Protein AF-A0A444J720-F1 (afdb_monomer_lite)

Foldseek 3Di:
DDPVVVVVVVVVLVPDDPLVNLLVVLVCCLVVPPLVVQLVVLVVQVVVCVVVVHDRDPPDDSCVSNVVSVVVNVVSVVVNVVSVVVSVVVVVVVVVVVVVVVVVVVVVVVVVVVVVVVVVVVVVVVVD

Radius of gyration: 30.12 Å; chains: 1; bounding box: 61×23×94 Å

Sequence (128 aa):
MNMKWIKFVWKKYLTISFPLRLFIGGVVAVLGGSPVVVFLNEYASYAYSFHYGIRPSFDGIPYLNLAVTSITFLTYLTSVSVLIIFAFFSRLVFLFYSKFINSFFLYMDYFFKNLLSLFKNFFLCKEK

Organism: NCBI:txid1859130

pLDDT: mean 82.36, std 8.47, range [48.16, 91.88]

Secondary structure (DSSP, 8-state):
--HHHHHHHHHHHHHS-HHHHHHHHHHHHHHTSHHHHHHHHHHHHHHHHHHHTPPPP-SSSTTHHHHHHHHHHHHHHHHHHHHHHHHHHHHHHHHHHHHHHHHHHHHHHHHHHHHHHHHHHHHHTS--

Structure (mmCIF, N/CA/C/O backbone):
data_AF-A0A444J720-F1
#
_entry.id   AF-A0A444J720-F1
#
loop_
_atom_site.group_PDB
_atom_site.id
_atom_site.type_symbol
_atom_site.label_atom_id
_atom_site.label_alt_id
_atom_site.label_comp_id
_atom_site.label_asym_id
_atom_site.label_entity_id
_atom_site.label_seq_id
_atom_site.pdbx_PDB_ins_code
_atom_site.Cartn_x
_atom_site.Cartn_y
_atom_site.Cartn_z
_atom_site.occupancy
_atom_site.B_iso_or_equiv
_atom_site.auth_seq_id
_atom_site.auth_comp_id
_atom_site.auth_asym_id
_atom_site.auth_atom_id
_atom_site.pdbx_PDB_model_num
ATOM 1 N N . MET A 1 1 ? -19.587 -8.757 -20.343 1.00 59.69 1 MET A N 1
ATOM 2 C CA . MET A 1 1 ? -19.408 -8.921 -18.879 1.00 59.69 1 MET A CA 1
ATOM 3 C C . MET A 1 1 ? -20.735 -8.617 -18.189 1.00 59.69 1 MET A C 1
ATOM 5 O O . MET A 1 1 ? -21.318 -7.578 -18.460 1.00 59.69 1 MET A O 1
ATOM 9 N N . ASN A 1 2 ? -21.283 -9.549 -17.406 1.00 75.25 2 ASN A N 1
ATOM 10 C CA . ASN A 1 2 ? -22.681 -9.500 -16.957 1.00 75.25 2 ASN A CA 1
ATOM 11 C C . ASN A 1 2 ? -22.882 -8.448 -15.842 1.00 75.25 2 ASN A C 1
ATOM 13 O O . ASN A 1 2 ? -22.228 -8.511 -14.800 1.00 75.25 2 ASN A O 1
ATOM 17 N N . MET A 1 3 ? -23.791 -7.487 -16.038 1.00 79.75 3 MET A N 1
ATOM 18 C CA . MET A 1 3 ? -23.953 -6.299 -15.175 1.00 79.75 3 MET A CA 1
ATOM 19 C C . MET A 1 3 ? -24.336 -6.639 -13.720 1.00 79.75 3 MET A C 1
ATOM 21 O O . MET A 1 3 ? -24.038 -5.886 -12.792 1.00 79.75 3 MET A O 1
ATOM 25 N N . LYS A 1 4 ? -24.936 -7.815 -13.497 1.00 84.69 4 LYS A N 1
ATOM 26 C CA . LYS A 1 4 ? -25.231 -8.354 -12.157 1.00 84.69 4 LYS A CA 1
ATOM 27 C C . LYS A 1 4 ? -23.965 -8.686 -11.359 1.00 84.69 4 LYS A C 1
ATOM 29 O O . LYS A 1 4 ? -23.936 -8.488 -10.147 1.00 84.69 4 LYS A O 1
ATOM 34 N N . TRP A 1 5 ? -22.913 -9.145 -12.034 1.00 86.12 5 TRP A N 1
ATOM 35 C CA . TRP A 1 5 ? -21.666 -9.563 -11.394 1.00 86.12 5 TRP A CA 1
ATOM 36 C C . TRP A 1 5 ? -20.892 -8.361 -10.836 1.00 86.12 5 TRP A C 1
ATOM 38 O O . TRP A 1 5 ? -20.442 -8.380 -9.694 1.00 86.12 5 TRP A O 1
ATOM 48 N N . ILE A 1 6 ? -20.853 -7.259 -11.592 1.00 83.12 6 ILE A N 1
ATOM 49 C CA . ILE A 1 6 ? -20.221 -5.997 -11.173 1.00 83.12 6 ILE A CA 1
ATOM 50 C C . ILE A 1 6 ? -20.883 -5.449 -9.903 1.00 83.12 6 ILE A C 1
ATOM 52 O O . ILE A 1 6 ? -20.192 -5.095 -8.948 1.00 83.12 6 ILE A O 1
ATOM 56 N N . LYS A 1 7 ? -22.223 -5.447 -9.849 1.00 85.38 7 LYS A N 1
ATOM 57 C CA . LYS A 1 7 ? -22.973 -4.991 -8.667 1.00 85.38 7 LYS A CA 1
ATOM 58 C C . LYS A 1 7 ? -22.681 -5.840 -7.425 1.00 85.38 7 LYS A C 1
ATOM 60 O O . LYS A 1 7 ? -22.583 -5.296 -6.328 1.00 85.38 7 LYS A O 1
ATOM 65 N N . PHE A 1 8 ? -22.511 -7.154 -7.586 1.00 87.44 8 PHE A N 1
ATOM 66 C CA . PHE A 1 8 ? -22.167 -8.057 -6.485 1.00 87.44 8 PHE A CA 1
ATOM 67 C C . PHE A 1 8 ? -20.772 -7.765 -5.911 1.00 87.44 8 PHE A C 1
ATOM 69 O O . PHE A 1 8 ? -20.622 -7.624 -4.695 1.00 87.44 8 PHE A O 1
ATOM 76 N N . VAL A 1 9 ? -19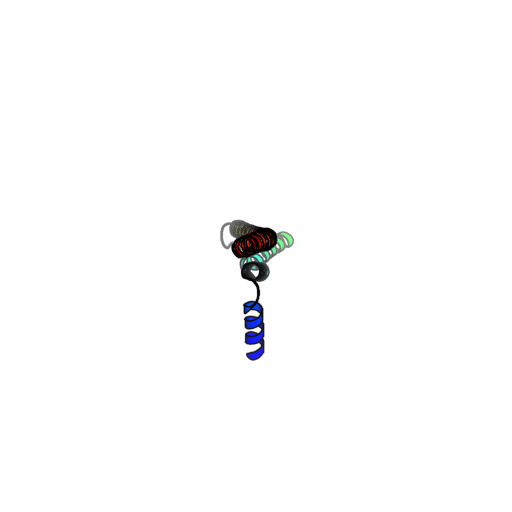.769 -7.608 -6.781 1.00 82.81 9 VAL A N 1
ATOM 77 C CA . VAL A 1 9 ? -18.391 -7.288 -6.371 1.00 82.81 9 VAL A CA 1
ATOM 78 C C . VAL A 1 9 ? -18.332 -5.933 -5.667 1.00 82.81 9 VAL A C 1
ATOM 80 O O . VAL A 1 9 ? -17.74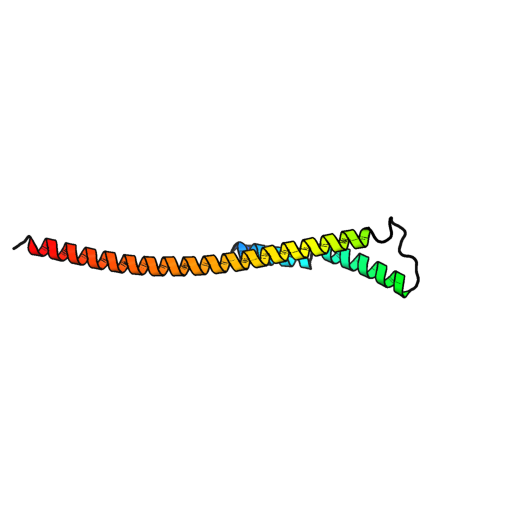0 -5.827 -4.593 1.00 82.81 9 VAL A O 1
ATOM 83 N N . TRP A 1 10 ? -19.014 -4.922 -6.210 1.00 80.50 10 TRP A N 1
ATOM 84 C CA . TRP A 1 10 ? -19.100 -3.596 -5.594 1.00 80.50 10 TRP A CA 1
ATOM 85 C C . TRP A 1 10 ? -19.739 -3.635 -4.213 1.00 80.50 10 TRP A C 1
ATOM 87 O O . TRP A 1 10 ? -19.209 -3.032 -3.285 1.00 80.50 10 TRP A O 1
ATOM 97 N N . LYS A 1 11 ? -20.834 -4.380 -4.036 1.00 82.19 11 LYS A N 1
ATOM 98 C CA . LYS A 1 11 ? -21.485 -4.506 -2.727 1.00 82.19 11 LYS A CA 1
ATOM 99 C C . LYS A 1 11 ? -20.560 -5.157 -1.698 1.00 82.19 11 LYS A C 1
ATOM 101 O O . LYS A 1 11 ? -20.498 -4.688 -0.568 1.00 82.19 11 LYS A O 1
ATOM 106 N N . LYS A 1 12 ? -19.801 -6.182 -2.098 1.00 80.44 12 LYS A N 1
ATOM 107 C CA . LYS A 1 12 ? -18.840 -6.878 -1.227 1.00 80.44 12 LYS A CA 1
ATOM 108 C C . LYS A 1 12 ? -17.635 -5.998 -0.868 1.00 80.44 12 LYS A C 1
ATOM 110 O O . LYS A 1 12 ? -17.206 -5.989 0.282 1.00 80.44 12 LYS A O 1
ATOM 115 N N . TYR A 1 13 ? -17.138 -5.205 -1.818 1.00 74.12 13 TYR A N 1
ATOM 116 C CA . TYR A 1 13 ? -16.101 -4.194 -1.575 1.00 74.12 13 TYR A CA 1
ATOM 117 C C . TYR A 1 13 ? -16.610 -3.077 -0.645 1.00 74.12 13 TYR A C 1
ATOM 119 O O . TYR A 1 13 ? -15.915 -2.706 0.300 1.00 74.12 13 TYR A O 1
ATOM 127 N N . LEU A 1 14 ? -17.868 -2.664 -0.861 1.00 75.81 14 LEU A N 1
ATOM 128 C CA . LEU A 1 14 ? -18.825 -1.935 -0.004 1.00 75.81 14 LEU A CA 1
ATOM 129 C C . LEU A 1 14 ? -18.706 -2.217 1.503 1.00 75.81 14 LEU A C 1
ATOM 131 O O . LEU A 1 14 ? -18.734 -1.309 2.337 1.00 75.81 14 LEU A O 1
ATOM 135 N N . THR A 1 15 ? -18.573 -3.492 1.847 1.00 81.81 15 THR A N 1
ATOM 136 C CA . THR A 1 15 ? -18.653 -3.980 3.231 1.00 81.81 15 THR A CA 1
ATOM 137 C C . THR A 1 15 ? -17.286 -4.092 3.911 1.00 81.81 15 THR A C 1
ATOM 139 O O . THR A 1 15 ? -17.211 -4.239 5.126 1.00 81.81 15 THR A O 1
ATOM 142 N N . ILE A 1 16 ? -16.192 -4.013 3.149 1.00 78.75 16 ILE A N 1
ATOM 143 C CA . ILE A 1 16 ? -14.828 -4.066 3.688 1.00 78.75 16 ILE A CA 1
ATOM 144 C C . ILE A 1 16 ? -14.495 -2.778 4.454 1.00 78.75 16 ILE A C 1
ATOM 146 O O . ILE A 1 16 ? -14.844 -1.680 4.017 1.00 78.75 16 ILE A O 1
ATOM 150 N N . SER A 1 17 ? -13.779 -2.922 5.574 1.00 77.75 17 SER A N 1
ATOM 151 C CA . SER A 1 17 ? -13.310 -1.815 6.409 1.00 77.75 17 SER A CA 1
ATOM 152 C C . SER A 1 17 ? -12.441 -0.826 5.623 1.00 77.75 17 SER A C 1
ATOM 154 O O . SER A 1 17 ? -11.622 -1.208 4.787 1.00 77.75 17 SER A O 1
ATOM 156 N N . PHE A 1 18 ? -12.612 0.467 5.910 1.00 75.00 18 PHE A N 1
ATOM 157 C CA . PHE A 1 18 ? -11.983 1.573 5.177 1.00 75.00 18 PHE A CA 1
ATOM 158 C C . PHE A 1 18 ? -10.456 1.437 4.972 1.00 75.00 18 PHE A C 1
ATOM 160 O O . PHE A 1 18 ? -10.006 1.612 3.838 1.00 75.00 18 PHE A O 1
ATOM 167 N N . PRO A 1 19 ? -9.651 1.030 5.978 1.00 73.94 19 PRO A N 1
ATOM 168 C CA . PRO A 1 19 ? -8.204 0.872 5.798 1.00 73.94 19 PRO A CA 1
ATOM 169 C C . PRO A 1 19 ? -7.854 -0.263 4.831 1.00 73.94 19 PRO A C 1
ATOM 171 O O . PRO A 1 19 ? -6.944 -0.153 4.016 1.00 73.94 19 PRO A O 1
ATOM 174 N N . LEU A 1 20 ? -8.612 -1.358 4.894 1.00 74.19 20 LEU A N 1
ATOM 175 C CA . LEU A 1 20 ? -8.389 -2.540 4.069 1.00 74.19 20 LEU A CA 1
ATOM 176 C C . LEU A 1 20 ? -8.829 -2.284 2.620 1.00 74.19 20 LEU A C 1
ATOM 178 O O . LEU A 1 20 ? -8.221 -2.794 1.682 1.00 74.19 20 LEU A O 1
ATOM 182 N N . ARG A 1 21 ? -9.832 -1.417 2.434 1.00 79.31 21 ARG A N 1
ATOM 183 C CA . ARG A 1 21 ? -10.235 -0.908 1.123 1.00 79.31 21 ARG A CA 1
ATOM 184 C C . ARG A 1 21 ? -9.141 -0.051 0.483 1.00 79.31 21 ARG A C 1
ATOM 186 O O . ARG A 1 21 ? -8.817 -0.265 -0.680 1.00 79.31 21 ARG A O 1
ATOM 193 N N . LEU A 1 22 ? -8.556 0.880 1.239 1.00 77.44 22 LEU A N 1
ATOM 194 C CA . LEU A 1 22 ? -7.430 1.694 0.768 1.00 77.44 22 LEU A CA 1
ATOM 195 C C . LEU A 1 22 ? -6.210 0.836 0.427 1.00 77.44 22 LEU A C 1
ATOM 197 O O . LEU A 1 22 ? -5.568 1.077 -0.588 1.00 77.44 22 LEU A O 1
ATOM 201 N N . PHE A 1 23 ? -5.936 -0.196 1.225 1.00 78.88 23 PHE A N 1
ATOM 202 C CA . PHE A 1 23 ? -4.853 -1.136 0.952 1.00 78.88 23 PHE A CA 1
ATOM 203 C C . PHE A 1 23 ? -5.063 -1.883 -0.371 1.00 78.88 23 PHE A C 1
ATOM 205 O O . PHE A 1 23 ? -4.204 -1.832 -1.246 1.00 78.88 23 PHE A O 1
ATOM 212 N N . ILE A 1 24 ? -6.217 -2.537 -0.554 1.00 80.81 24 ILE A N 1
ATOM 213 C CA . ILE A 1 24 ? -6.510 -3.289 -1.786 1.00 80.81 24 ILE A CA 1
ATOM 214 C C . ILE A 1 24 ? -6.521 -2.349 -2.995 1.00 80.81 24 ILE A C 1
ATOM 216 O O . ILE A 1 24 ? -5.928 -2.670 -4.023 1.00 80.81 24 ILE A O 1
ATOM 220 N N . GLY A 1 25 ? -7.152 -1.179 -2.862 1.00 81.62 25 GLY A N 1
ATOM 221 C CA . GLY A 1 25 ? -7.170 -0.159 -3.905 1.00 81.62 25 GLY A CA 1
ATOM 222 C C . GLY A 1 25 ? -5.766 0.312 -4.281 1.00 81.62 25 GLY A C 1
ATOM 223 O O . GLY A 1 25 ? -5.453 0.370 -5.464 1.00 81.62 25 GLY A O 1
ATOM 224 N N . GLY A 1 26 ? -4.905 0.570 -3.294 1.00 77.88 26 GLY A N 1
ATOM 225 C CA . GLY A 1 26 ? -3.512 0.962 -3.511 1.00 77.88 26 GLY A CA 1
ATOM 226 C C . GLY A 1 26 ? -2.695 -0.129 -4.200 1.00 77.88 26 GLY A C 1
ATOM 227 O O . GLY A 1 26 ? -2.029 0.144 -5.192 1.00 77.88 26 GLY A O 1
ATOM 228 N N . VAL A 1 27 ? -2.796 -1.382 -3.746 1.00 78.81 27 VAL A N 1
ATOM 229 C CA . VAL A 1 27 ? -2.084 -2.516 -4.363 1.00 78.81 27 VAL A CA 1
ATOM 230 C C . VAL A 1 27 ? -2.505 -2.709 -5.820 1.00 78.81 27 VAL A C 1
ATOM 232 O O . VAL A 1 27 ? -1.651 -2.847 -6.694 1.00 78.81 27 VAL A O 1
ATOM 235 N N . VAL A 1 28 ? -3.810 -2.675 -6.105 1.00 82.69 28 VAL A N 1
ATOM 236 C CA . VAL A 1 28 ? -4.329 -2.811 -7.476 1.00 82.69 28 VAL A CA 1
ATOM 237 C C . VAL A 1 28 ? -3.917 -1.620 -8.340 1.00 82.69 28 VAL A C 1
ATOM 239 O O . VAL A 1 28 ? -3.512 -1.817 -9.483 1.00 82.69 28 VAL A O 1
ATOM 242 N N . ALA A 1 29 ? -3.969 -0.402 -7.799 1.00 77.81 29 ALA A N 1
ATOM 243 C CA . ALA A 1 29 ? -3.550 0.805 -8.506 1.00 77.81 29 ALA A CA 1
ATOM 244 C C . ALA A 1 29 ? -2.055 0.807 -8.841 1.00 77.81 29 ALA A C 1
ATOM 246 O O . ALA A 1 29 ? -1.664 1.445 -9.809 1.00 77.81 29 ALA A O 1
ATOM 247 N N . VAL A 1 30 ? -1.226 0.101 -8.072 1.00 73.44 30 VAL A N 1
ATOM 248 C CA . VAL A 1 30 ? 0.212 -0.003 -8.340 1.00 73.44 30 VAL A CA 1
ATOM 249 C C . VAL A 1 30 ? 0.527 -1.143 -9.288 1.00 73.44 30 VAL A C 1
ATOM 251 O O . VAL A 1 30 ? 1.204 -0.915 -10.282 1.00 73.44 30 VAL A O 1
ATOM 254 N N . LEU A 1 31 ? -0.006 -2.342 -9.052 1.00 75.69 31 LEU A N 1
ATOM 255 C CA . LEU A 1 31 ? 0.243 -3.487 -9.934 1.00 75.69 31 LEU A CA 1
ATOM 256 C C . LEU A 1 31 ? -0.376 -3.306 -11.325 1.00 75.69 31 LEU A C 1
ATOM 258 O O . LEU A 1 31 ? 0.217 -3.712 -12.318 1.00 75.69 31 LEU A O 1
ATOM 262 N N . GLY A 1 32 ? -1.556 -2.690 -11.397 1.00 75.69 32 GLY A N 1
ATOM 263 C CA . GLY A 1 32 ? -2.215 -2.325 -12.654 1.00 75.69 32 GLY A CA 1
ATOM 264 C C . GLY A 1 32 ? -1.932 -0.889 -13.095 1.00 75.69 32 GLY A C 1
ATOM 265 O O . GLY A 1 32 ? -2.566 -0.401 -14.028 1.00 75.69 32 GLY A O 1
ATOM 266 N N . GLY A 1 33 ? -1.045 -0.185 -12.392 1.00 77.62 33 GLY A N 1
ATOM 267 C CA . GLY A 1 33 ? -0.801 1.232 -12.596 1.00 77.62 33 GLY A CA 1
ATOM 268 C C . GLY A 1 33 ? 0.032 1.527 -13.832 1.00 77.62 33 GLY A C 1
ATOM 269 O O . GLY A 1 33 ? 0.998 0.830 -14.137 1.00 77.62 33 GLY A O 1
ATOM 270 N N . SER A 1 34 ? -0.277 2.660 -14.462 1.00 79.38 34 SER A N 1
ATOM 271 C CA . SER A 1 34 ? 0.543 3.276 -15.513 1.00 79.38 34 SER A CA 1
ATOM 272 C C . SER A 1 34 ? 2.057 3.321 -15.196 1.00 79.38 34 SER A C 1
ATOM 274 O O . SER A 1 34 ? 2.841 2.942 -16.064 1.00 79.38 34 SER A O 1
ATOM 276 N N . PRO A 1 35 ? 2.522 3.667 -13.974 1.00 81.50 35 PRO A N 1
ATOM 277 C CA . PRO A 1 35 ? 3.954 3.853 -13.708 1.00 81.50 35 PRO A CA 1
ATOM 278 C C . PRO A 1 35 ? 4.795 2.588 -13.886 1.00 81.50 35 PRO A C 1
ATOM 280 O O . PRO A 1 35 ? 5.917 2.660 -14.37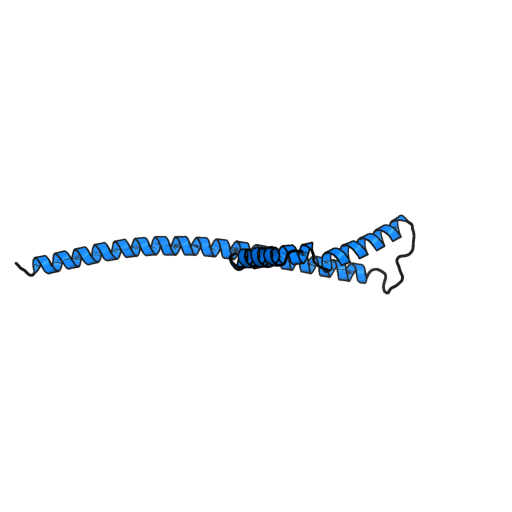9 1.00 81.50 35 PRO A O 1
ATOM 283 N N . VAL A 1 36 ? 4.261 1.430 -13.487 1.00 84.56 36 VAL A N 1
ATOM 284 C CA . VAL A 1 36 ? 4.977 0.148 -13.562 1.00 84.56 36 VAL A CA 1
ATOM 285 C C . VAL A 1 36 ? 5.112 -0.292 -15.013 1.00 84.56 36 VAL A C 1
ATOM 287 O O . VAL A 1 36 ? 6.190 -0.692 -15.445 1.00 84.56 36 VAL A O 1
ATOM 290 N N . VAL A 1 37 ? 4.026 -0.166 -15.776 1.00 87.62 37 VAL A N 1
ATOM 291 C CA . VAL A 1 37 ? 3.999 -0.517 -17.199 1.00 87.62 37 VAL A CA 1
ATOM 292 C C . VAL A 1 37 ? 4.940 0.386 -17.991 1.00 87.62 37 VAL A C 1
ATOM 294 O O . VAL A 1 37 ? 5.730 -0.108 -18.792 1.00 87.62 37 VAL A O 1
ATOM 297 N N . VAL A 1 38 ? 4.903 1.695 -17.734 1.00 87.19 38 VAL A N 1
ATOM 298 C CA . VAL A 1 38 ? 5.758 2.671 -18.419 1.00 87.19 38 VAL A CA 1
ATOM 299 C C . VAL A 1 38 ? 7.236 2.437 -18.088 1.00 87.19 38 VAL A C 1
ATOM 301 O O . VAL A 1 38 ? 8.060 2.418 -18.999 1.00 87.19 38 VAL A O 1
ATOM 304 N N . PHE A 1 39 ? 7.578 2.189 -16.819 1.00 88.50 39 PHE A N 1
ATOM 305 C CA . PHE A 1 39 ? 8.953 1.871 -16.428 1.00 88.50 39 PHE A CA 1
ATOM 306 C C . PHE A 1 39 ? 9.468 0.591 -17.101 1.00 88.50 39 PHE A C 1
ATOM 308 O O . PHE A 1 39 ? 10.571 0.590 -17.643 1.00 88.50 39 PHE A O 1
ATOM 315 N N . LEU A 1 40 ? 8.674 -0.486 -17.104 1.00 89.06 40 LEU A N 1
ATOM 316 C CA . LEU A 1 40 ? 9.056 -1.748 -17.746 1.00 89.06 40 LEU A CA 1
ATOM 317 C C . LEU A 1 40 ? 9.231 -1.593 -19.258 1.00 89.06 40 LEU A C 1
ATOM 319 O O . LEU A 1 40 ? 10.167 -2.159 -19.817 1.00 89.06 40 LEU A O 1
ATOM 323 N N . ASN A 1 41 ? 8.356 -0.824 -19.907 1.00 89.25 41 ASN A N 1
ATOM 324 C CA . ASN A 1 41 ? 8.430 -0.576 -21.342 1.00 89.25 41 ASN A CA 1
ATOM 325 C C . ASN A 1 41 ? 9.706 0.186 -21.722 1.00 89.25 41 ASN A C 1
ATOM 327 O O . ASN A 1 41 ? 10.415 -0.209 -22.649 1.00 89.25 41 ASN A O 1
ATOM 331 N N . GLU A 1 42 ? 10.031 1.243 -20.975 1.00 87.56 42 GLU A N 1
ATOM 332 C CA . GLU A 1 42 ? 11.266 1.991 -21.202 1.00 87.56 42 GLU A CA 1
ATOM 333 C C . GLU A 1 42 ? 12.490 1.133 -20.902 1.00 87.56 42 GLU A C 1
ATOM 335 O O . GLU A 1 42 ? 13.369 0.985 -21.749 1.00 87.56 42 GLU A O 1
ATOM 340 N N . TYR A 1 43 ? 12.521 0.470 -19.746 1.00 88.69 43 TYR A N 1
ATOM 341 C CA . TYR A 1 43 ? 13.621 -0.418 -19.382 1.00 88.69 43 TYR A CA 1
ATOM 342 C C . TYR A 1 43 ? 13.873 -1.500 -20.445 1.00 88.69 43 TYR A C 1
ATOM 344 O O . TYR A 1 43 ? 15.021 -1.721 -20.835 1.00 88.69 43 TYR A O 1
ATOM 352 N N . ALA A 1 44 ? 12.816 -2.134 -20.961 1.00 89.69 44 ALA A N 1
ATOM 353 C CA . ALA A 1 44 ? 12.918 -3.135 -22.020 1.00 89.69 44 ALA A CA 1
ATOM 354 C C . ALA A 1 44 ? 13.448 -2.541 -23.334 1.00 89.69 44 ALA A C 1
ATOM 356 O O . ALA A 1 44 ? 14.292 -3.157 -23.984 1.00 89.69 44 ALA A O 1
ATOM 357 N N . SER A 1 45 ? 13.004 -1.336 -23.698 1.00 88.12 45 SER A N 1
ATOM 358 C CA . SER A 1 45 ? 13.458 -0.635 -24.906 1.00 88.12 45 SER A CA 1
ATOM 359 C C . SER A 1 45 ? 14.953 -0.306 -24.841 1.00 88.12 45 SER A C 1
ATOM 361 O O . SER A 1 45 ? 15.689 -0.543 -25.807 1.00 88.12 45 SER A O 1
ATOM 363 N N . TYR A 1 46 ? 15.439 0.153 -23.683 1.00 86.31 46 TYR A N 1
ATOM 364 C CA . TYR A 1 46 ? 16.870 0.371 -23.457 1.00 86.31 46 TYR A CA 1
ATOM 365 C C . TYR A 1 46 ? 17.655 -0.942 -23.458 1.00 86.31 46 TYR A C 1
ATOM 367 O O . TYR A 1 46 ? 18.662 -1.044 -24.159 1.00 86.31 46 TYR A O 1
ATOM 375 N N . ALA A 1 47 ? 17.191 -1.963 -22.732 1.00 88.62 47 ALA A N 1
ATOM 376 C CA . ALA A 1 47 ? 17.860 -3.263 -22.666 1.00 88.62 47 ALA A CA 1
ATOM 377 C C . ALA A 1 47 ? 17.996 -3.916 -24.053 1.00 88.62 47 ALA A C 1
ATOM 379 O O . ALA A 1 47 ? 19.064 -4.426 -24.397 1.00 88.62 47 ALA A O 1
ATOM 380 N N . TYR A 1 48 ? 16.945 -3.839 -24.874 1.00 90.12 48 TYR A N 1
ATOM 381 C CA . TYR A 1 48 ? 16.962 -4.302 -26.259 1.00 90.12 48 TYR A CA 1
ATOM 382 C C . TYR A 1 48 ? 17.988 -3.530 -27.098 1.00 90.12 48 TYR A C 1
ATOM 384 O O . TYR A 1 48 ? 18.817 -4.133 -27.778 1.00 90.12 48 TYR A O 1
ATOM 392 N N . SER A 1 49 ? 17.985 -2.200 -27.006 1.00 87.69 49 SER A N 1
ATOM 393 C CA . SER A 1 49 ? 18.916 -1.346 -27.753 1.00 87.69 49 SER A CA 1
ATOM 394 C C . SER A 1 49 ? 20.378 -1.683 -27.430 1.00 87.69 49 SER A C 1
ATOM 396 O O . SER A 1 49 ? 21.185 -1.871 -28.342 1.00 87.69 49 SER A O 1
ATOM 398 N N . PHE A 1 50 ? 20.704 -1.879 -26.146 1.00 85.81 50 PHE A N 1
ATOM 399 C CA . PHE A 1 50 ? 22.039 -2.308 -25.717 1.00 85.81 50 PHE A CA 1
ATOM 400 C C . PHE A 1 50 ? 22.414 -3.700 -26.234 1.00 85.81 50 PHE A C 1
ATOM 402 O O . PHE A 1 50 ? 23.539 -3.888 -26.693 1.00 85.81 50 PHE A O 1
ATOM 409 N N . HIS A 1 51 ? 21.488 -4.661 -26.193 1.00 90.06 51 HIS A N 1
ATOM 410 C CA . HIS A 1 51 ? 21.754 -6.033 -26.628 1.00 90.06 51 HIS A CA 1
ATOM 411 C C . HIS A 1 51 ? 22.053 -6.131 -28.131 1.00 90.06 51 HIS A C 1
ATOM 413 O O . HIS A 1 51 ? 22.947 -6.867 -28.541 1.00 90.06 51 HIS A O 1
ATOM 419 N N . TYR A 1 52 ? 21.324 -5.383 -28.961 1.00 91.50 52 TYR A N 1
ATOM 420 C CA . TYR A 1 52 ? 21.492 -5.413 -30.418 1.00 91.50 52 TYR A CA 1
ATOM 421 C C . TYR A 1 52 ? 22.479 -4.361 -30.947 1.00 91.50 52 TYR A C 1
ATOM 423 O O . TYR A 1 52 ? 22.657 -4.246 -32.159 1.00 91.50 52 TYR A O 1
ATOM 431 N N . GLY A 1 53 ? 23.119 -3.584 -30.066 1.00 85.69 53 GLY A N 1
ATOM 432 C CA . GLY A 1 53 ? 24.021 -2.494 -30.457 1.00 85.69 53 GLY A CA 1
ATOM 433 C C . GLY A 1 53 ? 23.324 -1.378 -31.243 1.00 85.69 53 GLY A C 1
ATOM 434 O O . GLY A 1 53 ? 23.978 -0.605 -31.945 1.00 85.69 53 GLY A O 1
ATOM 435 N N . ILE A 1 54 ? 21.995 -1.301 -31.148 1.00 83.62 54 ILE A N 1
ATOM 436 C CA . ILE A 1 54 ? 21.183 -0.283 -31.808 1.00 83.62 54 ILE A CA 1
ATOM 437 C C . ILE A 1 54 ? 21.192 0.954 -30.913 1.00 83.62 54 ILE A C 1
ATOM 439 O O . ILE A 1 54 ? 21.082 0.864 -29.691 1.00 83.62 54 ILE A O 1
ATOM 443 N N . ARG A 1 55 ? 21.344 2.136 -31.514 1.00 77.69 55 ARG A N 1
ATOM 444 C CA . ARG A 1 55 ? 21.267 3.389 -30.756 1.00 77.69 55 ARG A CA 1
ATOM 445 C C . ARG A 1 55 ? 19.837 3.549 -30.215 1.00 77.69 55 ARG A C 1
ATOM 447 O O . ARG A 1 55 ? 18.911 3.416 -31.014 1.00 77.69 55 ARG A O 1
ATOM 454 N N . PRO A 1 56 ? 19.644 3.828 -28.913 1.00 76.00 56 PRO A N 1
ATOM 455 C CA . PRO A 1 56 ? 18.310 4.074 -28.372 1.00 76.00 56 PRO A CA 1
ATOM 456 C C . PRO A 1 56 ? 17.640 5.243 -29.110 1.00 76.00 56 PRO A C 1
ATOM 458 O O . PRO A 1 56 ? 18.326 6.171 -29.550 1.00 76.00 56 PRO A O 1
ATOM 461 N N . SER A 1 57 ? 16.316 5.175 -29.281 1.00 68.19 57 SER A N 1
ATOM 462 C CA . SER A 1 57 ? 15.531 6.173 -30.020 1.00 68.19 57 SER A CA 1
ATOM 463 C C . SER A 1 57 ? 15.810 7.597 -29.518 1.00 68.19 57 SER A C 1
ATOM 465 O O . SER A 1 57 ? 15.758 7.860 -28.319 1.00 68.19 57 SER A O 1
ATOM 467 N N . PHE A 1 58 ? 16.105 8.522 -30.439 1.00 63.16 58 PHE A N 1
ATOM 468 C CA . PHE A 1 58 ? 16.514 9.910 -30.164 1.00 63.16 58 PHE A CA 1
ATOM 469 C C . PHE A 1 58 ? 15.354 10.850 -29.770 1.00 63.16 58 PHE A C 1
ATOM 471 O O . PHE A 1 58 ? 15.381 12.041 -30.086 1.00 63.16 58 PHE A O 1
ATOM 478 N N . ASP A 1 59 ? 14.349 10.358 -29.048 1.00 60.50 59 ASP A N 1
ATOM 479 C CA . ASP A 1 59 ? 13.254 11.190 -28.532 1.00 60.50 59 ASP A CA 1
ATOM 480 C C . ASP A 1 59 ? 13.694 11.925 -27.244 1.00 60.50 59 ASP A C 1
ATOM 482 O O . ASP A 1 59 ? 13.174 11.701 -26.150 1.00 60.50 59 ASP A O 1
ATOM 486 N N . GLY A 1 60 ? 14.707 12.797 -27.365 1.00 64.19 60 GLY A N 1
ATOM 487 C CA . GLY A 1 60 ? 15.246 13.635 -26.283 1.00 64.19 60 GLY A CA 1
ATOM 488 C C . GLY A 1 60 ? 16.599 13.184 -25.709 1.00 64.19 60 GLY A C 1
ATOM 489 O O . GLY A 1 60 ? 17.362 12.461 -26.346 1.00 64.19 60 GLY A O 1
ATOM 490 N N . ILE A 1 61 ? 16.934 13.659 -24.498 1.00 70.94 61 ILE A N 1
ATOM 491 C CA . ILE A 1 61 ? 18.162 13.263 -23.785 1.00 70.94 61 ILE A CA 1
ATOM 492 C C . ILE A 1 61 ? 18.037 11.763 -23.447 1.00 70.94 61 ILE A C 1
ATOM 494 O O . ILE A 1 61 ? 17.160 11.424 -22.647 1.00 70.94 61 ILE A O 1
ATOM 498 N N . PRO A 1 62 ? 18.907 10.878 -23.979 1.00 65.50 62 PRO A N 1
ATOM 499 C CA . PRO A 1 62 ? 18.710 9.417 -24.062 1.00 65.50 62 PRO A CA 1
ATOM 500 C C . PRO A 1 62 ? 18.711 8.663 -22.721 1.00 65.50 62 PRO A C 1
ATOM 502 O O . PRO A 1 62 ? 18.815 7.449 -22.688 1.00 65.50 62 PRO A O 1
ATOM 505 N N . TYR A 1 63 ? 18.608 9.364 -21.596 1.00 76.81 63 TYR A N 1
ATOM 506 C CA . TYR A 1 63 ? 18.535 8.786 -20.253 1.00 76.81 63 TYR A CA 1
ATOM 507 C C . TYR A 1 63 ? 17.505 9.488 -19.367 1.00 76.81 63 TYR A C 1
ATOM 509 O O . TYR A 1 63 ? 17.201 9.012 -18.274 1.00 76.81 63 TYR A O 1
ATOM 517 N N . LEU A 1 64 ? 16.944 10.613 -19.825 1.00 81.81 64 LEU A N 1
ATOM 518 C CA . LEU A 1 64 ? 16.033 11.416 -19.022 1.00 81.81 64 LEU A CA 1
ATOM 519 C C . LEU A 1 64 ? 14.703 10.690 -18.817 1.00 81.81 64 LEU A C 1
ATOM 521 O O . LEU A 1 64 ? 14.217 10.638 -17.694 1.00 81.81 64 LEU A O 1
ATOM 525 N N . ASN A 1 65 ? 14.155 10.058 -19.857 1.00 83.00 65 ASN A N 1
ATOM 526 C CA . ASN A 1 65 ? 12.895 9.317 -19.742 1.00 83.00 65 ASN A CA 1
ATOM 527 C C . ASN A 1 65 ? 13.036 8.108 -18.808 1.00 83.00 65 ASN A C 1
ATOM 529 O O . ASN A 1 65 ? 12.175 7.877 -17.961 1.00 83.00 65 ASN A O 1
ATOM 533 N N . LEU A 1 66 ? 14.157 7.385 -18.875 1.00 84.62 66 LEU A N 1
ATOM 534 C CA . LEU A 1 66 ? 14.435 6.279 -17.955 1.00 84.62 66 LEU A CA 1
ATOM 535 C C . LEU A 1 66 ? 14.606 6.771 -16.505 1.00 84.62 66 LEU A C 1
ATOM 537 O O . LEU A 1 66 ? 14.088 6.166 -15.565 1.00 84.62 66 LEU A O 1
ATOM 541 N N . ALA A 1 67 ? 15.288 7.901 -16.307 1.00 86.75 67 ALA A N 1
ATOM 542 C CA . ALA A 1 67 ? 15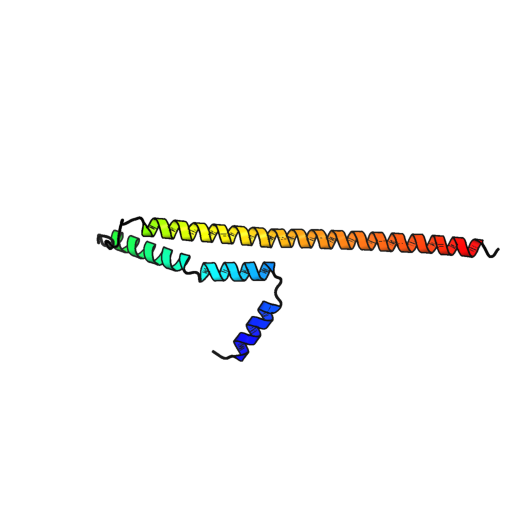.436 8.524 -14.994 1.00 86.75 67 ALA A CA 1
ATOM 543 C C . ALA A 1 67 ? 14.084 8.998 -14.426 1.00 86.75 67 ALA A C 1
ATOM 545 O O . ALA A 1 67 ? 13.756 8.718 -13.276 1.00 86.75 67 ALA A O 1
ATOM 546 N N . VAL A 1 68 ? 13.249 9.657 -15.229 1.00 88.19 68 VAL A N 1
ATOM 547 C CA . VAL A 1 68 ? 11.931 10.143 -14.790 1.00 88.19 68 VAL A CA 1
ATOM 548 C C . VAL A 1 68 ? 10.996 8.979 -14.464 1.00 88.19 68 VAL A C 1
ATOM 550 O O . VAL A 1 68 ? 10.320 8.990 -13.431 1.00 88.19 68 VAL A O 1
ATOM 553 N N . THR A 1 69 ? 10.970 7.945 -15.304 1.00 88.56 69 THR A N 1
ATOM 554 C CA . THR A 1 69 ? 10.108 6.772 -15.092 1.00 88.56 69 THR A CA 1
ATOM 555 C C . THR A 1 69 ? 10.551 5.946 -13.888 1.00 88.56 69 THR A C 1
ATOM 557 O O . THR A 1 69 ? 9.700 5.534 -13.100 1.00 88.56 69 THR A O 1
ATOM 560 N N . SER A 1 70 ? 11.859 5.785 -13.666 1.00 86.94 70 SER A N 1
ATOM 561 C CA . SER A 1 70 ? 12.386 5.137 -12.457 1.00 86.94 70 SER A CA 1
ATOM 562 C C . SER A 1 70 ? 12.067 5.922 -11.180 1.00 86.94 70 SER A C 1
ATOM 564 O O . SER A 1 70 ? 11.589 5.322 -10.218 1.00 86.94 70 SER A O 1
ATOM 566 N N . ILE A 1 71 ? 12.226 7.252 -11.167 1.00 90.31 71 ILE A N 1
ATOM 567 C CA . ILE A 1 71 ? 11.845 8.097 -10.018 1.00 90.31 71 ILE A CA 1
ATOM 568 C C . ILE A 1 71 ? 10.343 7.984 -9.739 1.00 90.31 71 ILE A C 1
ATOM 570 O O . ILE A 1 71 ? 9.928 7.830 -8.588 1.00 90.31 71 ILE A O 1
ATOM 574 N N . THR A 1 72 ? 9.519 8.016 -10.786 1.00 88.56 72 THR A N 1
ATOM 575 C CA . THR A 1 72 ? 8.062 7.878 -10.665 1.00 88.56 72 THR A CA 1
ATOM 576 C C . THR A 1 72 ? 7.690 6.514 -10.085 1.00 88.56 72 THR A C 1
ATOM 578 O O . THR A 1 72 ? 6.884 6.437 -9.157 1.00 88.56 72 THR A O 1
ATOM 581 N N . PHE A 1 73 ? 8.317 5.440 -10.569 1.00 86.69 73 PHE A N 1
ATOM 582 C CA . PHE A 1 73 ? 8.137 4.090 -10.037 1.00 86.69 73 PHE A CA 1
ATOM 583 C C . PHE A 1 73 ? 8.540 3.999 -8.557 1.00 86.69 73 PHE A C 1
ATOM 585 O O . PHE A 1 73 ? 7.787 3.462 -7.742 1.00 86.69 73 PHE A O 1
ATOM 592 N N . LEU A 1 74 ? 9.675 4.596 -8.180 1.00 88.56 74 LEU A N 1
ATOM 593 C CA . LEU A 1 74 ? 10.151 4.621 -6.795 1.00 88.56 74 LEU A CA 1
ATOM 594 C C . LEU A 1 74 ? 9.192 5.386 -5.876 1.00 88.56 74 LEU A C 1
ATOM 596 O O . LEU A 1 74 ? 8.879 4.925 -4.782 1.00 88.56 74 LEU A O 1
ATOM 600 N N . THR A 1 75 ? 8.679 6.522 -6.347 1.00 87.81 75 THR A N 1
ATOM 601 C CA . THR A 1 75 ? 7.699 7.342 -5.619 1.00 87.81 75 THR A CA 1
ATOM 602 C C . THR A 1 75 ? 6.383 6.584 -5.424 1.00 87.81 75 THR A C 1
ATOM 604 O O . THR A 1 75 ? 5.736 6.676 -4.380 1.00 87.81 75 THR A O 1
ATOM 607 N N . TYR A 1 76 ? 5.993 5.765 -6.400 1.00 85.81 76 TYR A N 1
ATOM 608 C CA . TYR A 1 76 ? 4.845 4.878 -6.260 1.00 85.81 76 TYR A CA 1
ATOM 609 C C . TYR A 1 76 ? 5.091 3.781 -5.221 1.00 85.81 76 TYR A C 1
ATOM 611 O O . TYR A 1 76 ? 4.238 3.570 -4.356 1.00 85.81 76 TYR A O 1
ATOM 619 N N . LEU A 1 77 ? 6.259 3.133 -5.232 1.00 84.31 77 LEU A N 1
ATOM 620 C CA . LEU A 1 77 ? 6.615 2.134 -4.219 1.00 84.31 77 LEU A CA 1
ATOM 621 C C . LEU A 1 77 ? 6.607 2.712 -2.797 1.00 84.31 77 LEU A C 1
ATOM 623 O O . LEU A 1 77 ? 6.089 2.067 -1.881 1.00 84.31 77 LEU A O 1
ATOM 627 N N . THR A 1 78 ? 7.121 3.930 -2.604 1.00 87.44 78 THR A N 1
ATOM 628 C CA . THR A 1 78 ? 7.099 4.596 -1.292 1.00 87.44 78 THR A CA 1
ATOM 629 C C . THR A 1 78 ? 5.683 4.992 -0.874 1.00 87.44 78 THR A C 1
ATOM 631 O O . THR A 1 78 ? 5.315 4.822 0.286 1.00 87.44 78 THR A O 1
ATOM 634 N N . SER A 1 79 ? 4.840 5.445 -1.804 1.00 84.31 79 SER A N 1
ATOM 635 C CA . SER A 1 79 ? 3.437 5.753 -1.492 1.00 84.31 79 SER A CA 1
ATOM 636 C C . SER A 1 79 ? 2.666 4.516 -1.010 1.00 84.31 79 SER A C 1
ATOM 638 O O . SER A 1 79 ? 1.908 4.585 -0.039 1.00 84.31 79 SER A O 1
ATOM 640 N N . VAL A 1 80 ? 2.916 3.356 -1.627 1.00 81.75 80 VAL A N 1
ATOM 641 C CA . VAL A 1 80 ? 2.322 2.087 -1.201 1.00 81.75 80 VAL A CA 1
ATOM 642 C C . VAL A 1 80 ? 2.825 1.709 0.171 1.00 81.75 80 VAL A C 1
ATOM 644 O O . VAL A 1 80 ? 2.007 1.422 1.038 1.00 81.75 80 VAL A O 1
ATOM 647 N N . SER A 1 81 ? 4.138 1.727 0.401 1.00 84.38 81 SER A N 1
ATOM 648 C CA . SER A 1 81 ? 4.689 1.316 1.693 1.00 84.38 81 SER A CA 1
ATOM 649 C C . SER A 1 81 ? 4.114 2.145 2.846 1.00 84.38 81 SER A C 1
ATOM 651 O O . SER A 1 81 ? 3.738 1.573 3.871 1.00 84.38 81 SER A O 1
ATOM 653 N N . VAL A 1 82 ? 3.911 3.452 2.651 1.00 87.19 82 VAL A N 1
ATOM 654 C CA . VAL A 1 82 ? 3.232 4.325 3.624 1.00 87.19 82 VAL A CA 1
ATOM 655 C C . VAL A 1 82 ? 1.788 3.879 3.879 1.00 87.19 82 VAL A C 1
ATOM 657 O O . VAL A 1 82 ? 1.377 3.780 5.037 1.00 87.19 82 VAL A O 1
ATOM 660 N N . LEU A 1 83 ? 1.019 3.549 2.835 1.00 84.25 83 LEU A N 1
ATOM 661 C CA . LEU A 1 83 ? -0.350 3.037 2.990 1.00 84.25 83 LEU A CA 1
ATOM 662 C C . LEU A 1 83 ? -0.392 1.694 3.730 1.00 84.25 83 LEU A C 1
ATOM 664 O O . LEU A 1 83 ? -1.282 1.480 4.556 1.00 84.25 83 LEU A O 1
ATOM 668 N N . ILE A 1 84 ? 0.570 0.804 3.474 1.00 82.50 84 ILE A N 1
ATOM 669 C CA . ILE A 1 84 ? 0.694 -0.479 4.181 1.00 82.50 84 ILE A CA 1
ATOM 670 C C . ILE A 1 84 ? 0.954 -0.238 5.670 1.00 82.50 84 ILE A C 1
ATOM 672 O O . ILE A 1 84 ? 0.257 -0.805 6.516 1.00 82.50 84 ILE A O 1
ATOM 676 N N . ILE A 1 85 ? 1.915 0.629 5.994 1.00 86.94 85 ILE A N 1
ATOM 677 C CA . ILE A 1 85 ? 2.262 0.971 7.378 1.00 86.94 85 ILE A CA 1
ATOM 678 C C . ILE A 1 85 ? 1.055 1.592 8.087 1.00 86.94 85 ILE A C 1
ATOM 680 O O . ILE A 1 85 ? 0.715 1.182 9.196 1.00 86.94 85 ILE A O 1
ATOM 684 N N . PHE A 1 86 ? 0.351 2.518 7.435 1.00 85.44 86 PHE A N 1
ATOM 685 C CA . PHE A 1 86 ? -0.851 3.138 7.987 1.00 85.44 86 PHE A CA 1
ATOM 686 C C . PHE A 1 86 ? -1.978 2.122 8.240 1.00 85.44 86 PHE A C 1
ATOM 688 O O . PHE A 1 86 ? -2.606 2.122 9.304 1.00 85.44 86 PHE A O 1
ATOM 695 N N . ALA A 1 87 ? -2.231 1.215 7.294 1.00 81.94 87 ALA A N 1
ATOM 696 C CA . ALA A 1 87 ? -3.233 0.162 7.451 1.00 81.94 87 ALA A CA 1
ATOM 697 C C . ALA A 1 87 ? -2.878 -0.800 8.601 1.00 81.94 87 ALA A C 1
ATOM 699 O O . ALA A 1 87 ? -3.751 -1.208 9.370 1.00 81.94 87 ALA A O 1
ATOM 700 N N . PHE A 1 88 ? -1.595 -1.126 8.759 1.00 84.38 88 PHE A N 1
ATOM 701 C CA . PHE A 1 88 ? -1.117 -1.952 9.862 1.00 84.38 88 PHE A CA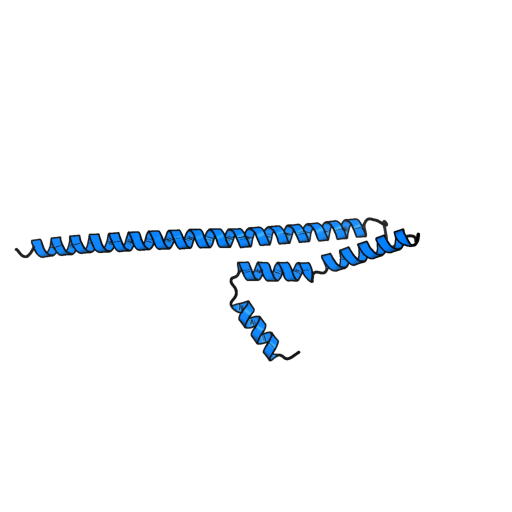 1
ATOM 702 C C . PHE A 1 88 ? -1.265 -1.236 11.211 1.00 84.38 88 PHE A C 1
ATOM 704 O O . PHE A 1 88 ? -1.820 -1.797 12.159 1.00 84.38 88 PHE A O 1
ATOM 711 N N . PHE A 1 89 ? -0.849 0.029 11.281 1.00 86.81 89 PHE A N 1
ATOM 712 C CA . PHE A 1 89 ? -0.906 0.824 12.503 1.00 86.81 89 PHE A CA 1
ATOM 713 C C . PHE A 1 89 ? -2.347 1.077 12.954 1.00 86.81 89 PHE A C 1
ATOM 715 O O . PHE A 1 89 ? -2.679 0.862 14.117 1.00 86.81 89 PHE A O 1
ATOM 722 N N . SER A 1 90 ? -3.241 1.439 12.032 1.00 84.38 90 SER A N 1
ATOM 723 C CA . SER A 1 90 ? -4.667 1.618 12.344 1.00 84.38 90 SER A CA 1
ATOM 724 C C . SER A 1 90 ? -5.306 0.339 12.893 1.00 84.38 90 SER A C 1
ATOM 726 O O . SER A 1 90 ? -6.101 0.401 13.833 1.00 84.38 90 SER A O 1
ATOM 728 N N . ARG A 1 91 ? -4.917 -0.836 12.379 1.00 83.81 91 ARG A N 1
ATOM 729 C CA . ARG A 1 91 ? -5.381 -2.123 12.908 1.00 83.81 91 ARG A CA 1
ATOM 730 C C . ARG A 1 91 ? -4.847 -2.400 14.313 1.00 83.81 91 ARG A C 1
ATOM 732 O O . ARG A 1 91 ? -5.618 -2.851 15.158 1.00 83.81 91 ARG A O 1
ATOM 739 N N . LEU A 1 92 ? -3.573 -2.117 14.582 1.00 86.75 92 LEU A N 1
ATOM 740 C CA . LEU A 1 92 ? -2.997 -2.251 15.926 1.00 86.75 92 LEU A CA 1
ATOM 741 C C . LEU A 1 92 ? -3.699 -1.343 16.934 1.00 86.75 92 LEU A C 1
ATOM 743 O O . LEU A 1 92 ? -4.104 -1.800 18.003 1.00 86.75 92 LEU A O 1
ATOM 747 N N . VAL A 1 93 ? -3.895 -0.079 16.564 1.00 88.62 93 VAL A N 1
ATOM 748 C CA . VAL A 1 93 ? -4.579 0.917 17.389 1.00 88.62 93 VAL A CA 1
ATOM 749 C C . VAL A 1 93 ? -6.007 0.466 17.694 1.00 88.62 93 VAL A C 1
ATOM 751 O O . VAL A 1 93 ? -6.413 0.460 18.853 1.00 88.62 93 VAL A O 1
ATOM 754 N N . PHE A 1 94 ? -6.750 -0.002 16.690 1.00 87.56 94 PHE A N 1
ATOM 755 C CA . PHE A 1 94 ? -8.105 -0.520 16.888 1.00 87.56 94 PHE A CA 1
ATOM 756 C C . PHE A 1 94 ? -8.149 -1.699 17.873 1.00 87.56 94 PHE A C 1
ATOM 758 O O . PHE A 1 94 ? -8.987 -1.727 18.775 1.00 87.56 94 PHE A O 1
ATOM 765 N N . LEU A 1 95 ? -7.222 -2.655 17.745 1.00 86.62 95 LEU A N 1
ATOM 766 C CA . LEU A 1 95 ? -7.128 -3.785 18.672 1.00 86.62 95 LEU A CA 1
ATOM 767 C C . LEU A 1 95 ? -6.816 -3.319 20.098 1.00 86.62 95 LEU A C 1
ATOM 769 O O . LEU A 1 95 ? -7.430 -3.812 21.045 1.00 86.62 95 LEU A O 1
ATOM 773 N N . PHE A 1 96 ? -5.913 -2.351 20.250 1.00 90.56 96 PHE A N 1
ATOM 774 C CA . PHE A 1 96 ? -5.572 -1.779 21.548 1.00 90.56 96 PHE A CA 1
ATOM 775 C C . PHE A 1 96 ? -6.780 -1.100 22.204 1.00 90.56 96 PHE A C 1
ATOM 777 O O . PHE A 1 96 ? -7.140 -1.445 23.331 1.00 90.56 96 PHE A O 1
ATOM 784 N N . TYR A 1 97 ? -7.467 -0.216 21.474 1.00 89.19 97 TYR A N 1
ATOM 785 C CA . TYR A 1 97 ? -8.670 0.456 21.970 1.00 89.19 97 TYR A CA 1
ATOM 786 C C . TYR A 1 97 ? -9.782 -0.533 22.323 1.00 89.19 97 TYR A C 1
ATOM 788 O O . TYR A 1 97 ? -10.397 -0.395 23.376 1.00 89.19 97 TYR A O 1
ATOM 796 N N . SER A 1 98 ? -10.016 -1.563 21.503 1.00 87.25 98 SER A N 1
ATOM 797 C CA . SER A 1 98 ? -11.059 -2.560 21.787 1.00 87.25 98 SER A CA 1
ATOM 798 C C . SER A 1 98 ? -10.813 -3.314 23.100 1.00 87.25 98 SER A C 1
ATOM 800 O O . SER A 1 98 ? -11.739 -3.510 23.886 1.00 87.25 98 SER A O 1
ATOM 802 N N . LYS A 1 99 ? -9.555 -3.677 23.389 1.00 88.38 99 LYS A N 1
ATOM 803 C CA . LYS A 1 99 ? -9.181 -4.314 24.658 1.00 88.38 99 LYS A CA 1
ATOM 804 C C . LYS A 1 99 ? -9.325 -3.352 25.831 1.00 88.38 99 LYS A C 1
ATOM 806 O O . LYS A 1 99 ? -9.865 -3.743 26.861 1.00 88.38 99 LYS A O 1
ATOM 811 N N . PHE A 1 100 ? -8.868 -2.112 25.668 1.00 89.06 100 PHE A N 1
ATOM 812 C CA . PHE A 1 100 ? -8.959 -1.093 26.710 1.00 89.06 100 PHE A CA 1
ATOM 813 C C . PHE A 1 100 ? -10.414 -0.820 27.111 1.00 89.06 100 PHE A C 1
ATOM 815 O O . PHE A 1 100 ? -10.742 -0.847 28.295 1.00 89.06 100 PHE A O 1
ATOM 822 N N . ILE A 1 101 ? -11.298 -0.639 26.125 1.00 88.38 101 ILE A N 1
ATOM 823 C CA . ILE A 1 101 ? -12.727 -0.396 26.351 1.00 88.38 101 ILE A CA 1
ATOM 824 C C . ILE A 1 101 ? -13.376 -1.589 27.057 1.00 88.38 101 ILE A C 1
ATOM 826 O O . ILE A 1 101 ? -14.101 -1.386 28.026 1.00 88.38 101 ILE A O 1
ATOM 830 N N . ASN A 1 102 ? -13.087 -2.824 26.634 1.00 88.81 102 ASN A N 1
ATOM 831 C CA . ASN A 1 102 ? -13.648 -4.015 27.278 1.00 88.81 102 ASN A CA 1
ATOM 832 C C . ASN A 1 102 ? -13.226 -4.134 28.749 1.00 88.81 102 ASN A C 1
ATOM 834 O O . ASN A 1 102 ? -14.067 -4.387 29.610 1.00 88.81 102 ASN A O 1
ATOM 838 N N . SER A 1 103 ? -11.944 -3.914 29.054 1.00 90.31 103 SER A N 1
ATOM 839 C CA . SER A 1 103 ? -11.454 -3.929 30.437 1.00 90.31 103 SER A CA 1
ATOM 840 C C . SER A 1 103 ? -12.098 -2.831 31.282 1.00 90.31 103 SER A C 1
ATOM 842 O O . SER A 1 103 ? -12.486 -3.073 32.424 1.00 90.31 103 SER A O 1
ATOM 844 N N . PHE A 1 104 ? -12.248 -1.633 30.715 1.00 89.75 104 PHE A N 1
ATOM 845 C CA . PHE A 1 104 ? -12.910 -0.518 31.383 1.00 89.75 104 PHE A CA 1
ATOM 846 C C . PHE A 1 104 ? -14.388 -0.812 31.666 1.00 89.75 104 PHE A C 1
ATOM 848 O O . PHE A 1 104 ? -14.871 -0.540 32.763 1.00 89.75 104 PHE A O 1
ATOM 855 N N . PHE A 1 105 ? -15.097 -1.413 30.711 1.00 91.12 105 PHE A N 1
ATOM 856 C CA . PHE A 1 105 ? -16.510 -1.750 30.866 1.00 91.12 105 PHE A CA 1
ATOM 857 C C . PHE A 1 105 ? -16.724 -2.792 31.973 1.00 91.12 105 PHE A C 1
ATOM 859 O O . PHE A 1 105 ? -17.580 -2.606 32.832 1.00 91.12 105 PHE A O 1
ATOM 866 N N . LEU A 1 106 ? -15.879 -3.828 32.029 1.00 90.06 106 LEU A N 1
ATOM 867 C CA . LEU A 1 106 ? -15.913 -4.829 33.104 1.00 90.06 106 LEU A CA 1
ATOM 868 C C . LEU A 1 106 ?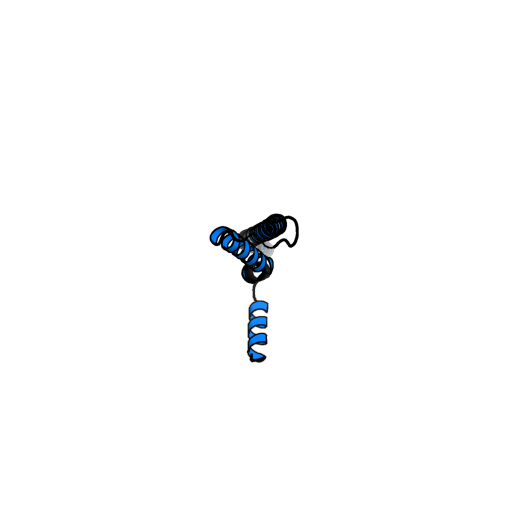 -15.637 -4.218 34.484 1.00 90.06 106 LEU A C 1
ATOM 870 O O . LEU A 1 106 ? -16.269 -4.599 35.471 1.00 90.06 106 LEU A O 1
ATOM 874 N N . TYR A 1 107 ? -14.708 -3.261 34.559 1.00 91.88 107 TYR A N 1
ATOM 875 C CA . TYR A 1 107 ? -14.437 -2.529 35.795 1.00 91.88 107 TYR A CA 1
ATOM 876 C C . TYR A 1 107 ? -15.652 -1.701 36.235 1.00 91.88 107 TYR A C 1
ATOM 878 O O . TYR A 1 107 ? -16.037 -1.739 37.406 1.00 91.88 107 TYR A O 1
ATOM 886 N N . MET A 1 108 ? -16.293 -1.006 35.293 1.00 88.56 108 MET A N 1
ATOM 887 C CA . MET A 1 108 ? -17.504 -0.230 35.561 1.00 88.56 108 MET A CA 1
ATOM 888 C C . MET A 1 108 ? -18.664 -1.116 36.021 1.00 88.56 108 MET A C 1
ATOM 890 O O . MET A 1 108 ? -19.312 -0.789 37.015 1.00 88.56 108 MET A O 1
ATOM 894 N N . ASP A 1 109 ? -18.886 -2.268 35.388 1.00 90.50 109 ASP A N 1
ATOM 895 C CA . ASP A 1 109 ? -19.918 -3.225 35.807 1.00 90.50 109 ASP A CA 1
ATOM 896 C C . ASP A 1 109 ? -19.707 -3.709 37.249 1.00 90.50 109 ASP A C 1
ATOM 898 O O . ASP A 1 109 ? -20.664 -3.841 38.021 1.00 90.50 109 ASP A O 1
ATOM 902 N N . TYR A 1 110 ? -18.453 -3.954 37.642 1.00 91.12 110 TYR A N 1
ATOM 903 C CA . TYR A 1 110 ? -18.121 -4.330 39.016 1.00 91.12 110 TYR A CA 1
ATOM 904 C C . TYR A 1 110 ? -18.384 -3.182 40.001 1.00 91.12 110 TYR A C 1
ATOM 906 O O . TYR A 1 110 ? -18.998 -3.391 41.052 1.00 91.12 110 TYR A O 1
ATOM 914 N N . PHE A 1 111 ? -17.976 -1.962 39.645 1.00 90.44 111 PHE A N 1
ATOM 915 C CA . PHE A 1 111 ? -18.208 -0.768 40.455 1.00 90.44 111 PHE A CA 1
ATOM 916 C C . PHE A 1 111 ? -19.705 -0.516 40.684 1.00 90.44 111 PHE A C 1
ATOM 918 O O . PHE A 1 111 ? -20.129 -0.345 41.830 1.00 90.44 111 PHE A O 1
ATOM 925 N N . PHE A 1 112 ? -20.521 -0.573 39.626 1.00 91.38 112 PHE A N 1
ATOM 926 C CA . PHE A 1 112 ? -21.969 -0.383 39.728 1.00 91.38 112 PHE A CA 1
ATOM 927 C C . PHE A 1 112 ? -22.636 -1.452 40.594 1.00 91.38 112 PHE A C 1
ATOM 929 O O . PHE A 1 112 ? -23.467 -1.108 41.434 1.00 91.38 112 PHE A O 1
ATOM 936 N N . LYS A 1 113 ? -22.255 -2.732 40.467 1.00 90.44 113 LYS A N 1
ATOM 937 C CA . LYS A 1 113 ? -22.781 -3.798 41.341 1.00 90.44 113 LYS A CA 1
ATOM 938 C C . LYS A 1 113 ? -22.472 -3.536 42.812 1.00 90.44 113 LYS A C 1
ATOM 940 O O . LYS A 1 113 ? -23.354 -3.694 43.658 1.00 90.44 113 LYS A O 1
ATOM 945 N N . ASN A 1 114 ? -21.246 -3.115 43.114 1.00 90.31 114 ASN A N 1
ATOM 946 C CA . ASN A 1 114 ? -20.841 -2.836 44.486 1.00 90.31 114 ASN A CA 1
ATOM 947 C C . ASN A 1 114 ? -21.587 -1.620 45.064 1.00 90.31 114 ASN A C 1
ATOM 949 O O . ASN A 1 114 ? -22.121 -1.698 46.172 1.00 90.31 114 ASN A O 1
ATOM 953 N N . LEU A 1 115 ? -21.709 -0.540 44.281 1.00 90.38 115 LEU A N 1
ATOM 954 C CA . LEU A 1 115 ? -22.479 0.657 44.634 1.00 90.38 115 LEU A CA 1
ATOM 955 C C . LEU A 1 115 ? -23.946 0.309 44.929 1.00 90.38 115 LEU A C 1
ATOM 957 O O . LEU A 1 115 ? -24.502 0.723 45.944 1.00 90.38 115 LEU A O 1
ATOM 961 N N . LEU A 1 116 ? -24.563 -0.498 44.067 1.00 89.75 116 LEU A N 1
ATOM 962 C CA . LEU A 1 116 ? -25.961 -0.898 44.204 1.00 89.75 116 LEU A CA 1
ATOM 963 C C . LEU A 1 116 ? -26.179 -1.780 45.445 1.00 89.75 116 LEU A C 1
ATOM 965 O O . LEU A 1 116 ? -27.205 -1.654 46.116 1.00 89.75 116 LEU A O 1
ATOM 969 N N . SER A 1 117 ? -25.195 -2.612 45.809 1.00 84.56 117 SER A N 1
ATOM 970 C CA . SER A 1 117 ? -25.223 -3.382 47.061 1.00 84.56 117 SER A CA 1
ATOM 971 C C . SER A 1 117 ? -25.180 -2.483 48.305 1.00 84.56 117 SER A C 1
ATOM 973 O O . SER A 1 117 ? -25.946 -2.698 49.245 1.00 84.56 117 SER A O 1
ATOM 975 N N . LEU A 1 118 ? -24.354 -1.430 48.283 1.00 84.94 118 LEU A N 1
ATOM 976 C CA . LEU A 1 118 ? -24.256 -0.459 49.373 1.00 84.94 118 LEU A CA 1
ATOM 977 C C . LEU A 1 118 ? -25.569 0.302 49.551 1.00 84.94 118 LEU A C 1
ATOM 979 O O . LEU A 1 118 ? -26.062 0.399 50.673 1.00 84.94 118 LEU A O 1
ATOM 983 N N . PHE A 1 119 ? -26.178 0.767 48.456 1.00 87.81 119 PHE A N 1
ATOM 984 C CA . PHE A 1 119 ? -27.493 1.415 48.500 1.00 87.81 119 PHE A CA 1
ATOM 985 C C . PHE A 1 119 ? -28.576 0.497 49.074 1.00 87.81 119 PHE A C 1
ATOM 987 O O . PHE A 1 119 ? -29.381 0.940 49.896 1.00 87.81 119 PHE A O 1
ATOM 994 N N . LYS A 1 120 ? -28.578 -0.786 48.692 1.00 82.25 120 LYS A N 1
ATOM 995 C CA . LYS A 1 120 ? -29.540 -1.770 49.205 1.00 82.25 120 LYS A CA 1
ATOM 996 C C . LYS A 1 120 ? -29.391 -1.979 50.717 1.00 82.25 120 LYS A C 1
ATOM 998 O O . LYS A 1 120 ? -30.393 -1.996 51.428 1.00 82.25 120 LYS A O 1
ATOM 1003 N N . ASN A 1 121 ? -28.156 -2.071 51.210 1.00 81.94 121 ASN A N 1
ATOM 1004 C CA . ASN A 1 121 ? -27.875 -2.197 52.643 1.00 81.94 121 ASN A CA 1
ATOM 1005 C C . ASN A 1 121 ? -28.248 -0.927 53.425 1.00 81.94 121 ASN A C 1
ATOM 1007 O O . ASN A 1 121 ? -28.753 -1.025 54.541 1.00 81.94 121 ASN A O 1
ATOM 1011 N N . PHE A 1 122 ? -28.057 0.259 52.838 1.00 81.50 122 PHE A N 1
ATOM 1012 C CA . PHE A 1 122 ? -28.401 1.533 53.476 1.00 81.50 122 PHE A CA 1
ATOM 1013 C C . PHE A 1 122 ? -29.918 1.717 53.641 1.00 81.50 122 PHE A C 1
ATOM 1015 O O . PHE A 1 122 ? -30.371 2.181 54.686 1.00 81.50 122 PHE A O 1
ATOM 1022 N N . PHE A 1 123 ? -30.714 1.322 52.641 1.00 71.00 123 PHE A N 1
ATOM 1023 C CA . PHE A 1 123 ? -32.179 1.376 52.729 1.00 71.00 123 PHE A CA 1
ATOM 1024 C C . PHE A 1 123 ? -32.748 0.348 53.717 1.00 71.00 123 PHE A C 1
ATOM 1026 O O . PHE A 1 123 ? -33.617 0.699 54.510 1.00 71.00 123 PHE A O 1
ATOM 1033 N N . LEU A 1 124 ? -32.215 -0.879 53.746 1.00 63.94 124 LEU A N 1
ATOM 1034 C CA . LEU A 1 124 ? -32.654 -1.922 54.687 1.00 63.94 124 LEU A CA 1
ATOM 1035 C C . LEU A 1 124 ? -32.345 -1.600 56.158 1.00 63.94 124 LEU A C 1
ATOM 1037 O O . LEU A 1 124 ? -33.015 -2.110 57.050 1.00 63.94 124 LEU A O 1
ATOM 1041 N N . CYS A 1 125 ? -31.343 -0.760 56.428 1.00 58.97 125 CYS A N 1
ATOM 1042 C CA . CYS A 1 125 ? -31.001 -0.350 57.790 1.00 58.97 125 CYS A CA 1
ATOM 1043 C C . CYS A 1 125 ? -31.859 0.820 58.305 1.00 58.97 125 CYS A C 1
ATOM 1045 O O . CYS A 1 125 ? -31.840 1.094 59.500 1.00 58.97 125 CYS A O 1
ATOM 1047 N N . LYS A 1 126 ? -32.597 1.509 57.422 1.00 57.41 126 LYS A N 1
ATOM 1048 C CA . LYS A 1 126 ? -33.443 2.664 57.767 1.00 57.41 126 LYS A CA 1
ATOM 1049 C C . LYS A 1 126 ? -34.882 2.273 58.150 1.00 57.41 126 LYS A C 1
ATOM 1051 O O . LYS A 1 126 ? -35.612 3.109 58.663 1.00 57.41 126 LYS A O 1
ATOM 1056 N N . GLU A 1 127 ? -35.284 1.027 57.892 1.00 54.97 127 GLU A N 1
ATOM 1057 C CA . GLU A 1 127 ? -36.616 0.471 58.204 1.00 54.97 127 GLU A CA 1
ATOM 1058 C C . GLU A 1 127 ? -36.693 -0.278 59.554 1.00 54.97 127 GLU A C 1
ATOM 1060 O O . GLU A 1 127 ? -37.739 -0.835 59.881 1.00 54.97 127 GLU A O 1
ATOM 1065 N N . LYS A 1 128 ? -35.611 -0.296 60.344 1.00 48.16 128 LYS A N 1
ATOM 1066 C CA . LYS A 1 128 ? -35.586 -0.810 61.725 1.00 48.16 128 LYS A CA 1
ATOM 1067 C C . LYS A 1 128 ? -35.426 0.329 62.718 1.00 48.16 128 LYS A C 1
ATOM 1069 O O . LYS A 1 128 ? -36.026 0.212 63.806 1.00 48.16 128 LYS A O 1
#